Protein AF-A0A9D4BCJ3-F1 (afdb_monomer)

Secondary structure (DSSP, 8-state):
--EE--EETTTTEEPTT--EEHHHHSBT--S--SEEEE-TTSPEEEEETTEEEEE-TTT-BBPTT--EESSPHHHHT--

Structure (mmCIF, N/CA/C/O backbone):
data_AF-A0A9D4BCJ3-F1
#
_entry.id   AF-A0A9D4BCJ3-F1
#
loop_
_atom_site.group_PDB
_atom_site.id
_atom_site.type_symbol
_atom_site.label_atom_id
_atom_site.label_alt_id
_atom_site.label_comp_id
_atom_site.label_asym_id
_atom_site.label_entity_id
_atom_site.label_seq_id
_atom_site.pdbx_PDB_ins_code
_atom_site.Cartn_x
_atom_site.Cartn_y
_atom_site.Cartn_z
_atom_site.occupancy
_atom_site.B_iso_or_equiv
_atom_site.auth_seq_id
_atom_site.auth_comp_id
_atom_site.auth_asym_id
_atom_site.auth_atom_id
_atom_site.pdbx_PDB_model_num
ATOM 1 N N . VAL A 1 1 ? -4.312 -17.513 -3.664 1.00 71.56 1 VAL A N 1
ATOM 2 C CA . VAL A 1 1 ? -3.012 -16.829 -3.498 1.00 71.56 1 VAL A CA 1
ATOM 3 C C . VAL A 1 1 ? -3.169 -15.480 -4.148 1.00 71.56 1 VAL A C 1
ATOM 5 O O . VAL A 1 1 ? -3.607 -15.438 -5.292 1.00 71.56 1 VAL A O 1
ATOM 8 N N . ASP A 1 2 ? -2.890 -14.418 -3.404 1.00 87.94 2 ASP A N 1
ATOM 9 C CA . ASP A 1 2 ? -3.178 -13.052 -3.830 1.00 87.94 2 ASP A CA 1
ATOM 10 C C . ASP A 1 2 ? -1.893 -12.424 -4.370 1.00 87.94 2 ASP A C 1
ATOM 12 O O . ASP A 1 2 ? -0.880 -12.364 -3.668 1.00 87.94 2 ASP A O 1
ATOM 16 N N . LEU A 1 3 ? -1.929 -12.023 -5.639 1.00 92.81 3 LEU A N 1
ATOM 17 C CA . LEU A 1 3 ? -0.761 -11.647 -6.431 1.00 92.81 3 LEU A CA 1
ATOM 18 C C . LEU A 1 3 ? -0.876 -10.206 -6.933 1.00 92.81 3 LEU A C 1
ATOM 20 O O . LEU A 1 3 ? -1.982 -9.708 -7.143 1.00 92.81 3 LEU A O 1
ATOM 24 N N . PHE A 1 4 ? 0.262 -9.556 -7.172 1.00 92.81 4 PHE A N 1
ATOM 25 C CA . PHE A 1 4 ? 0.316 -8.257 -7.841 1.00 92.81 4 PHE A CA 1
ATOM 26 C C . PHE A 1 4 ? 1.414 -8.213 -8.907 1.00 92.81 4 PHE A C 1
ATOM 28 O O . PHE A 1 4 ? 2.369 -8.989 -8.867 1.00 92.81 4 PHE A O 1
ATOM 35 N N . TRP A 1 5 ? 1.266 -7.288 -9.857 1.00 94.56 5 TRP A N 1
ATOM 36 C CA . TRP A 1 5 ? 2.211 -7.034 -10.943 1.00 94.56 5 TRP A CA 1
ATOM 37 C C . TRP A 1 5 ? 2.680 -5.582 -10.891 1.00 94.56 5 TRP A C 1
ATOM 39 O O . TRP A 1 5 ? 1.881 -4.680 -10.639 1.00 94.56 5 TRP A O 1
ATOM 49 N N . GLU A 1 6 ? 3.958 -5.346 -11.177 1.00 94.38 6 GLU A N 1
ATOM 50 C CA . GLU A 1 6 ? 4.482 -4.002 -11.423 1.00 94.38 6 GLU A CA 1
ATOM 51 C C . GLU A 1 6 ? 4.461 -3.719 -12.925 1.00 94.38 6 GLU A C 1
ATOM 53 O O . GLU A 1 6 ? 5.089 -4.423 -13.722 1.00 94.38 6 GLU A O 1
ATOM 58 N N . TRP A 1 7 ? 3.741 -2.668 -13.306 1.00 95.75 7 TRP A N 1
ATOM 59 C CA . TRP A 1 7 ? 3.720 -2.166 -14.673 1.00 95.75 7 TRP A CA 1
ATOM 60 C C . TRP A 1 7 ? 4.766 -1.068 -14.855 1.00 95.75 7 TRP A C 1
ATOM 62 O O . TRP A 1 7 ? 4.756 -0.066 -14.137 1.00 95.75 7 TRP A O 1
ATOM 72 N N . SER A 1 8 ? 5.658 -1.227 -15.834 1.00 94.56 8 SER A N 1
ATOM 73 C CA . SER A 1 8 ? 6.584 -0.165 -16.219 1.00 94.56 8 SER A CA 1
ATOM 74 C C . SER A 1 8 ? 5.913 0.770 -17.216 1.00 94.56 8 SER A C 1
ATOM 76 O O . SER A 1 8 ? 5.736 0.415 -18.375 1.00 94.56 8 SER A O 1
ATOM 78 N N . THR A 1 9 ? 5.627 2.001 -16.800 1.00 94.25 9 THR A N 1
ATOM 79 C CA . THR A 1 9 ? 5.075 3.037 -17.692 1.00 94.25 9 THR A CA 1
ATOM 80 C C . THR A 1 9 ? 6.064 3.510 -18.759 1.00 94.25 9 THR A C 1
ATOM 82 O O . THR A 1 9 ? 5.654 4.087 -19.757 1.00 94.25 9 THR A O 1
ATOM 85 N N . VAL A 1 10 ? 7.365 3.270 -18.562 1.00 95.19 10 VAL A N 1
ATOM 86 C CA . VAL A 1 10 ? 8.415 3.665 -19.516 1.00 95.19 10 VAL A CA 1
ATOM 87 C C . VAL A 1 10 ? 8.566 2.643 -20.636 1.00 95.19 10 VAL A C 1
ATOM 89 O O . VAL A 1 10 ? 8.789 3.011 -21.784 1.00 95.19 10 VAL A O 1
ATOM 92 N N . LYS A 1 11 ? 8.497 1.352 -20.297 1.00 95.12 11 LYS A N 1
ATOM 93 C CA . LYS A 1 11 ? 8.696 0.257 -21.255 1.00 95.12 11 LYS A CA 1
ATOM 94 C C . LYS A 1 11 ? 7.388 -0.339 -21.771 1.00 95.12 11 LYS A C 1
ATOM 96 O O . LYS A 1 11 ? 7.445 -1.170 -22.666 1.00 95.12 11 LYS A O 1
ATOM 101 N N . ASP A 1 12 ? 6.263 0.056 -21.182 1.00 95.56 12 ASP A N 1
ATOM 102 C CA . ASP A 1 12 ? 4.923 -0.459 -21.470 1.00 95.56 12 ASP A CA 1
ATOM 103 C C . ASP A 1 12 ? 4.823 -1.989 -21.350 1.00 95.56 12 ASP A C 1
ATOM 105 O O . ASP A 1 12 ? 4.228 -2.686 -22.166 1.00 95.56 12 ASP A O 1
ATOM 109 N N . VAL A 1 13 ? 5.482 -2.532 -20.323 1.00 96.06 13 VAL A N 1
ATOM 110 C CA . VAL A 1 13 ? 5.505 -3.972 -20.044 1.00 96.06 13 VAL A CA 1
ATOM 111 C C . VAL A 1 13 ? 5.415 -4.244 -18.549 1.00 96.06 13 VAL A C 1
ATOM 113 O O . VAL A 1 13 ? 5.859 -3.446 -17.715 1.00 96.06 13 VAL A O 1
ATOM 116 N N . VAL A 1 14 ? 4.910 -5.431 -18.213 1.00 96.31 14 VAL A N 1
ATOM 117 C CA . VAL A 1 14 ? 5.061 -6.013 -16.876 1.00 96.31 14 VAL A CA 1
ATOM 118 C C . VAL A 1 14 ? 6.547 -6.220 -16.592 1.00 96.31 14 VAL A C 1
ATOM 120 O O . VAL A 1 14 ? 7.288 -6.761 -17.417 1.00 96.31 14 VAL A O 1
ATOM 123 N N . ARG A 1 15 ? 7.002 -5.792 -15.415 1.00 95.31 15 ARG A N 1
ATOM 124 C CA . ARG A 1 15 ? 8.398 -5.954 -15.013 1.00 95.31 15 ARG A CA 1
ATOM 125 C C . ARG A 1 15 ? 8.743 -7.434 -14.807 1.00 95.31 15 ARG A C 1
ATOM 127 O O . ARG A 1 15 ? 7.963 -8.200 -14.248 1.00 95.31 15 ARG A O 1
ATOM 134 N N . ALA A 1 16 ? 9.946 -7.829 -15.221 1.00 94.25 16 ALA A N 1
ATOM 135 C CA . ALA A 1 16 ? 10.457 -9.176 -14.976 1.00 94.25 16 ALA A CA 1
ATOM 136 C C . ALA A 1 16 ? 10.551 -9.473 -13.466 1.00 94.25 16 ALA A C 1
ATOM 138 O O . ALA A 1 16 ? 10.957 -8.606 -12.691 1.00 94.25 16 ALA A O 1
ATOM 139 N N . GLY A 1 17 ? 10.196 -10.699 -13.068 1.00 92.88 17 GLY A N 1
ATOM 140 C CA . GLY A 1 17 ? 10.155 -11.131 -11.662 1.00 92.88 17 GLY A CA 1
ATOM 141 C C . GLY A 1 17 ? 8.781 -11.013 -10.990 1.00 92.88 17 GLY A C 1
ATOM 142 O O . GLY A 1 17 ? 8.652 -11.395 -9.834 1.00 92.88 17 GLY A O 1
ATOM 143 N N . TYR A 1 18 ? 7.764 -10.528 -11.707 1.00 94.88 18 TYR A N 1
ATOM 144 C CA . TYR A 1 18 ? 6.362 -10.520 -11.277 1.00 94.88 18 TYR A CA 1
ATOM 145 C C . TYR A 1 18 ? 5.561 -11.655 -11.947 1.00 94.88 18 TYR A C 1
ATOM 147 O O . TYR A 1 18 ? 5.936 -12.087 -13.041 1.00 94.88 18 TYR A O 1
ATOM 155 N N . PRO A 1 19 ? 4.440 -12.120 -11.358 1.00 95.00 19 PRO A N 1
ATOM 156 C CA . PRO A 1 19 ? 3.796 -11.599 -10.150 1.00 95.00 19 PRO A CA 1
ATOM 157 C C . PRO A 1 19 ? 4.521 -11.944 -8.849 1.00 95.00 19 PRO A C 1
ATOM 159 O O . PRO A 1 19 ? 5.161 -12.985 -8.742 1.00 95.00 19 PRO A O 1
ATOM 162 N N . LEU A 1 20 ? 4.342 -11.087 -7.845 1.00 93.06 20 LEU A N 1
ATOM 163 C CA . LEU A 1 20 ? 4.766 -11.339 -6.469 1.00 93.06 20 LEU A CA 1
ATOM 164 C C . LEU A 1 20 ? 3.551 -11.535 -5.566 1.00 93.06 20 LEU A C 1
ATOM 166 O O . LEU A 1 20 ? 2.456 -11.040 -5.852 1.00 93.06 20 LEU A O 1
ATOM 170 N N . GLN A 1 21 ? 3.745 -12.252 -4.462 1.00 93.00 21 GLN A N 1
ATOM 171 C CA . GLN A 1 21 ? 2.694 -12.477 -3.482 1.00 93.00 21 GLN A CA 1
ATOM 172 C C . GLN A 1 21 ? 2.513 -11.248 -2.587 1.00 93.00 21 GLN A C 1
ATOM 174 O O . GLN A 1 21 ? 3.460 -10.762 -1.969 1.00 93.00 21 GLN A O 1
ATOM 179 N N . ILE A 1 22 ? 1.271 -10.765 -2.479 1.00 91.69 22 ILE A N 1
ATOM 180 C CA . ILE A 1 22 ? 0.940 -9.561 -1.700 1.00 91.69 22 ILE A CA 1
ATOM 181 C C . ILE A 1 22 ? 1.339 -9.739 -0.236 1.00 91.69 22 ILE A C 1
ATOM 183 O O . ILE A 1 22 ? 1.974 -8.860 0.332 1.00 91.69 22 ILE A O 1
ATOM 187 N N . SER A 1 23 ? 1.010 -10.883 0.364 1.00 90.25 23 SER A N 1
ATOM 188 C CA . SER A 1 23 ? 1.295 -11.141 1.779 1.00 90.25 23 SER A CA 1
ATOM 189 C C . SER A 1 23 ? 2.783 -11.284 2.104 1.00 90.25 23 SER A C 1
ATOM 191 O O . SER A 1 23 ? 3.150 -11.145 3.266 1.00 90.25 23 SER A O 1
ATOM 193 N N . GLU A 1 24 ? 3.618 -11.607 1.110 1.00 90.94 24 GLU A N 1
ATOM 194 C CA . GLU A 1 24 ? 5.074 -11.695 1.279 1.00 90.94 24 GLU A CA 1
ATOM 195 C C . GLU A 1 24 ? 5.742 -10.336 1.084 1.00 90.94 24 GLU A C 1
ATOM 197 O O . GLU A 1 24 ? 6.672 -10.013 1.808 1.00 90.94 24 GLU A O 1
ATOM 202 N N . TYR A 1 25 ? 5.259 -9.527 0.136 1.00 91.50 25 TYR A N 1
ATOM 203 C CA . TYR A 1 25 ? 5.841 -8.216 -0.152 1.00 91.50 25 TYR A CA 1
ATOM 204 C C . TYR A 1 25 ? 5.357 -7.122 0.809 1.00 91.50 25 TYR A C 1
ATOM 206 O O . TYR A 1 25 ? 6.133 -6.273 1.235 1.00 91.50 25 TYR A O 1
ATOM 214 N N . PHE A 1 26 ? 4.070 -7.135 1.163 1.00 92.38 26 PHE A N 1
ATOM 215 C CA . PHE A 1 26 ? 3.459 -6.173 2.077 1.00 92.38 26 PHE A CA 1
ATOM 216 C C . PHE A 1 26 ? 3.294 -6.803 3.457 1.00 92.38 26 PHE A C 1
ATOM 218 O O . PHE A 1 26 ? 2.288 -7.453 3.763 1.00 92.38 26 PHE A O 1
ATOM 225 N N . HIS A 1 27 ? 4.300 -6.622 4.308 1.00 92.38 27 HIS A N 1
ATOM 226 C CA . HIS A 1 27 ? 4.362 -7.291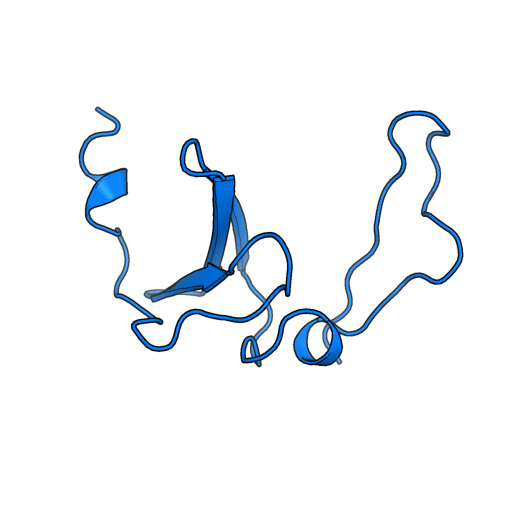 5.602 1.00 92.38 27 HIS A CA 1
ATOM 227 C C . HIS A 1 27 ? 3.190 -6.864 6.499 1.00 92.38 27 HIS A C 1
ATOM 229 O O . HIS A 1 27 ? 3.000 -5.682 6.784 1.00 92.38 27 HIS A O 1
ATOM 235 N N . GLY A 1 28 ? 2.398 -7.836 6.959 1.00 89.69 28 GLY A N 1
ATOM 236 C CA . GLY A 1 28 ? 1.196 -7.603 7.771 1.00 89.69 28 GLY A CA 1
ATOM 237 C C . GLY A 1 28 ? -0.093 -7.391 6.965 1.00 89.69 28 GLY A C 1
ATOM 238 O O . GLY A 1 28 ? -1.178 -7.339 7.549 1.00 89.69 28 GLY A O 1
ATOM 239 N N . LEU A 1 29 ? -0.022 -7.326 5.629 1.00 90.50 29 LEU A N 1
ATOM 240 C CA . LEU A 1 29 ? -1.193 -7.248 4.754 1.00 90.50 29 LEU A CA 1
ATOM 241 C C . LEU A 1 29 ? -1.603 -8.652 4.275 1.00 90.50 29 LEU A C 1
ATOM 243 O O . LEU A 1 29 ? -1.264 -9.098 3.183 1.00 90.50 29 LEU A O 1
ATOM 247 N N . HIS A 1 30 ? -2.367 -9.369 5.100 1.00 80.25 30 HIS A N 1
ATOM 248 C CA . HIS A 1 30 ? -2.775 -10.756 4.811 1.00 80.25 30 HIS A CA 1
ATOM 249 C C . HIS A 1 30 ? -4.020 -10.897 3.921 1.00 80.25 30 HIS A C 1
ATOM 251 O O . HIS A 1 30 ? -4.457 -12.013 3.651 1.00 80.25 30 HIS A O 1
ATOM 257 N N . LYS A 1 31 ? -4.650 -9.790 3.516 1.00 79.94 31 LYS A N 1
ATOM 258 C CA . LYS A 1 31 ? -5.904 -9.796 2.750 1.00 79.94 31 LYS A CA 1
ATOM 259 C C . LYS A 1 31 ? -5.716 -9.065 1.430 1.00 79.94 31 LYS A C 1
ATOM 261 O O . LYS A 1 31 ? -5.152 -7.976 1.434 1.00 79.94 31 LYS A O 1
ATOM 266 N N . SER A 1 32 ? -6.299 -9.599 0.354 1.00 85.75 32 SER A N 1
ATOM 267 C CA . SER A 1 32 ? -6.467 -8.869 -0.907 1.00 85.75 32 SER A CA 1
ATOM 268 C C . SER A 1 32 ? -7.156 -7.521 -0.691 1.00 85.75 32 SER A C 1
ATOM 270 O O . SER A 1 32 ? -8.329 -7.514 -0.291 1.00 85.75 32 SER A O 1
ATOM 272 N N . PRO A 1 33 ? -6.487 -6.394 -0.969 1.00 90.94 33 PRO A N 1
ATOM 273 C CA . PRO A 1 33 ? -7.128 -5.088 -0.965 1.00 90.94 33 PRO A CA 1
ATOM 274 C C . PRO A 1 33 ? -8.123 -4.965 -2.130 1.00 90.94 33 PRO A C 1
ATOM 276 O O . PRO A 1 33 ? -7.967 -5.594 -3.170 1.00 90.94 33 PRO A O 1
ATOM 279 N N . GLU A 1 34 ? -9.168 -4.164 -1.943 1.00 93.69 34 GLU A N 1
ATOM 280 C CA . GLU A 1 34 ? -10.131 -3.774 -2.988 1.00 93.69 34 GLU A CA 1
ATOM 281 C C . GLU A 1 34 ? -9.689 -2.513 -3.733 1.00 93.69 34 GLU A C 1
ATOM 283 O O . GLU A 1 34 ? -10.096 -2.282 -4.867 1.00 93.69 34 GLU A O 1
ATOM 288 N N . GLY A 1 35 ? -8.829 -1.715 -3.107 1.00 91.69 35 GLY A N 1
ATOM 289 C CA . GLY A 1 35 ? -8.215 -0.552 -3.719 1.00 91.69 35 GLY A CA 1
ATOM 290 C C . GLY A 1 35 ? -6.969 -0.133 -2.959 1.00 91.69 35 GLY A C 1
ATOM 291 O O . GLY A 1 35 ? -6.756 -0.530 -1.808 1.00 91.69 35 GLY A O 1
ATOM 292 N N . SER A 1 36 ? -6.145 0.687 -3.598 1.00 93.12 36 SER A N 1
ATOM 293 C CA . SER A 1 36 ? -4.979 1.291 -2.970 1.00 93.12 36 SER A CA 1
ATOM 294 C C . SER A 1 36 ? -4.748 2.710 -3.477 1.00 93.12 36 SER A C 1
ATOM 296 O O . SER A 1 36 ? -5.147 3.066 -4.584 1.00 93.12 36 SER A O 1
ATOM 298 N N . LEU A 1 37 ? -4.131 3.537 -2.639 1.00 92.56 37 LEU A N 1
ATOM 299 C CA . LEU A 1 37 ? -3.809 4.924 -2.946 1.00 92.56 37 LEU A CA 1
ATOM 300 C C . LEU A 1 37 ? -2.518 5.310 -2.240 1.00 92.56 37 LEU A C 1
ATOM 302 O O . LEU A 1 37 ? -2.387 5.126 -1.032 1.00 92.56 37 LEU A O 1
ATOM 306 N N . ARG A 1 38 ? -1.584 5.915 -2.969 1.00 93.25 38 ARG A N 1
ATOM 307 C CA . ARG A 1 38 ? -0.479 6.635 -2.339 1.00 93.25 38 ARG A CA 1
ATOM 308 C C . ARG A 1 38 ? -0.930 8.055 -2.028 1.00 93.25 38 ARG A C 1
ATOM 310 O O . ARG A 1 38 ? -1.421 8.745 -2.918 1.00 93.25 38 ARG A O 1
ATOM 317 N N . TRP A 1 39 ? -0.774 8.484 -0.781 1.00 91.88 39 TRP A N 1
ATOM 318 C CA . TRP A 1 39 ? -1.219 9.810 -0.351 1.00 91.88 39 TRP A CA 1
ATOM 319 C C . TRP A 1 39 ? -0.074 10.824 -0.304 1.00 91.88 39 TRP A C 1
ATOM 321 O O . TRP A 1 39 ? 1.101 10.473 -0.423 1.00 91.88 39 TRP A O 1
ATOM 331 N N . LYS A 1 40 ? -0.424 12.100 -0.102 1.00 90.75 40 LYS A N 1
ATOM 332 C CA . LYS A 1 40 ? 0.519 13.231 -0.018 1.00 90.75 40 LYS A CA 1
ATOM 333 C C . LYS A 1 40 ? 1.561 13.101 1.099 1.00 90.75 40 LYS A C 1
ATOM 335 O O . LYS A 1 40 ? 2.614 13.718 1.014 1.00 90.75 40 LYS A O 1
ATOM 340 N N . ASP A 1 41 ? 1.290 12.291 2.123 1.00 91.31 41 ASP A N 1
ATOM 341 C CA . ASP A 1 41 ? 2.243 11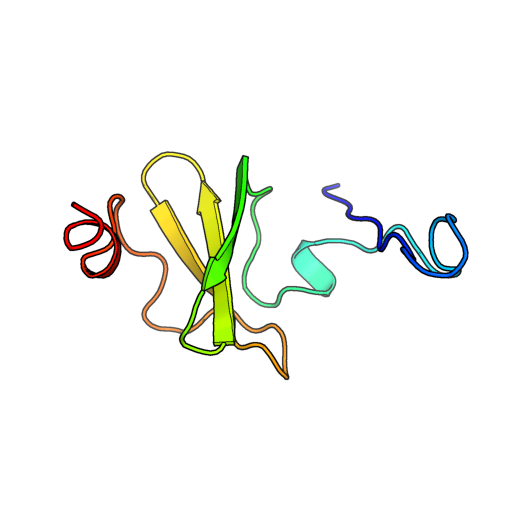.988 3.201 1.00 91.31 41 ASP A CA 1
ATOM 342 C C . ASP A 1 41 ? 3.288 10.924 2.810 1.00 91.31 41 ASP A C 1
ATOM 344 O O . ASP A 1 41 ? 4.151 10.575 3.612 1.00 91.31 41 ASP A O 1
ATOM 348 N N . GLY A 1 42 ? 3.213 10.397 1.585 1.00 92.94 42 GLY A N 1
ATOM 349 C CA . GLY A 1 42 ? 4.140 9.416 1.036 1.00 92.94 42 GLY A CA 1
ATOM 350 C C . GLY A 1 42 ? 3.779 7.963 1.335 1.00 92.94 42 GLY A C 1
ATOM 351 O O . GLY A 1 42 ? 4.339 7.086 0.674 1.00 92.94 42 GLY A O 1
ATOM 352 N N . TYR A 1 43 ? 2.840 7.702 2.250 1.00 94.19 43 TYR A N 1
ATOM 353 C CA . TYR A 1 43 ? 2.411 6.355 2.623 1.00 94.19 43 TYR A CA 1
ATOM 354 C C . TYR A 1 43 ? 1.449 5.756 1.600 1.00 94.19 43 TYR A C 1
ATOM 356 O O . TYR A 1 43 ? 0.770 6.463 0.848 1.00 94.19 43 TYR A O 1
ATOM 364 N N . ILE A 1 44 ? 1.376 4.426 1.604 1.00 94.81 44 ILE A N 1
ATOM 365 C CA . ILE A 1 44 ? 0.456 3.665 0.764 1.00 94.81 44 ILE A CA 1
ATOM 366 C C . ILE A 1 44 ? -0.716 3.215 1.632 1.00 94.81 44 ILE A C 1
ATOM 368 O O . ILE A 1 44 ? -0.536 2.574 2.665 1.00 94.81 44 ILE A O 1
ATOM 372 N N . TYR A 1 45 ? -1.922 3.560 1.212 1.00 94.06 45 TYR A N 1
ATOM 373 C CA . TYR A 1 45 ? -3.162 3.183 1.865 1.00 94.06 45 TYR A CA 1
ATO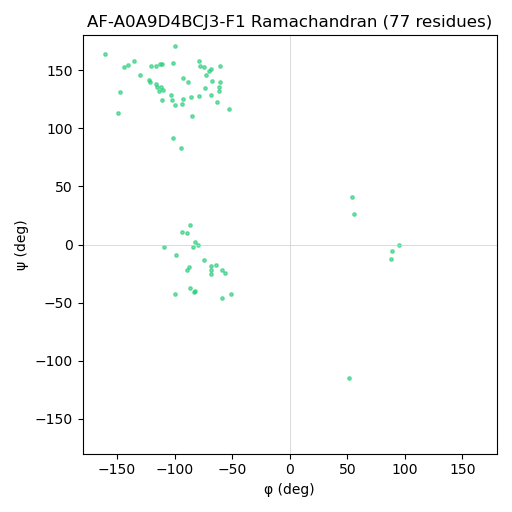M 374 C C . TYR A 1 45 ? -3.812 2.062 1.072 1.00 94.06 45 TYR A C 1
ATOM 376 O O . TYR A 1 45 ? -3.995 2.185 -0.135 1.00 94.06 45 TYR A O 1
ATOM 384 N N . PHE A 1 46 ? -4.167 0.979 1.751 1.00 94.81 46 PHE A N 1
ATOM 385 C CA . PHE A 1 46 ? -4.924 -0.131 1.188 1.00 94.81 46 PHE A CA 1
ATOM 386 C C . PHE A 1 46 ? -6.315 -0.168 1.812 1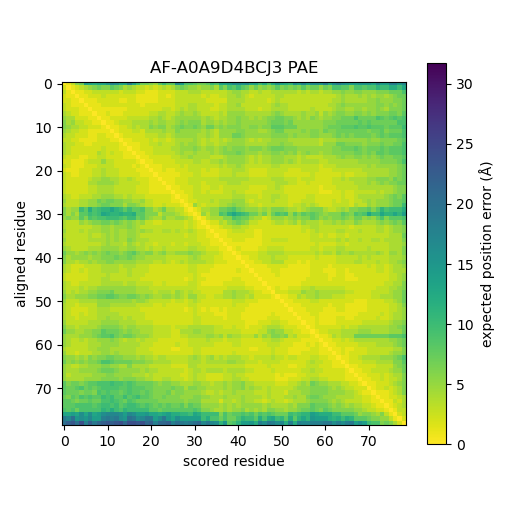.00 94.81 46 PHE A C 1
ATOM 388 O O . PHE A 1 46 ? -6.459 -0.055 3.031 1.00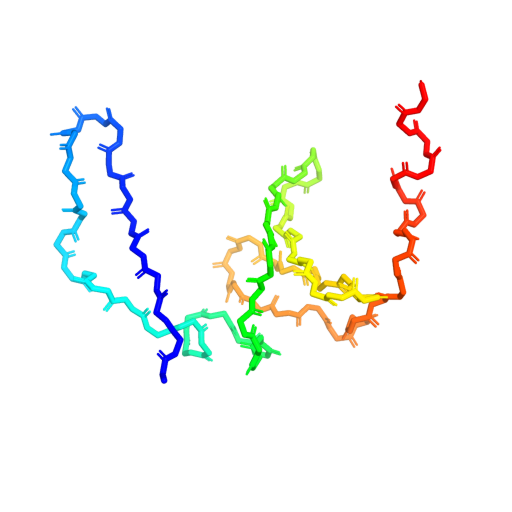 94.81 46 PHE A O 1
ATOM 395 N N . PHE A 1 47 ? -7.334 -0.354 0.980 1.00 93.62 47 PHE A N 1
ATOM 396 C CA . PHE A 1 47 ? -8.739 -0.360 1.375 1.00 93.62 47 PHE A CA 1
ATOM 397 C C . PHE A 1 47 ? -9.297 -1.769 1.251 1.00 93.62 47 PHE A C 1
ATOM 399 O O . PHE A 1 47 ? -9.083 -2.443 0.242 1.00 93.62 47 PHE A O 1
ATOM 406 N N . LYS A 1 48 ? -10.004 -2.230 2.281 1.00 92.31 48 LYS A N 1
ATOM 407 C CA . LYS A 1 48 ? -10.698 -3.516 2.259 1.00 92.31 48 LYS A CA 1
ATOM 408 C C . LYS A 1 48 ? -11.944 -3.443 3.128 1.00 92.31 48 LYS A C 1
ATOM 410 O O . LYS A 1 48 ? -11.832 -3.377 4.352 1.00 92.31 48 LYS A O 1
ATOM 415 N N . LYS A 1 49 ? -13.117 -3.528 2.502 1.00 91.56 49 LYS A N 1
ATOM 416 C CA . LYS A 1 49 ? -14.430 -3.381 3.135 1.00 91.56 49 LYS A CA 1
ATOM 417 C C . LYS A 1 49 ? -14.506 -2.096 3.968 1.00 91.56 49 LYS A C 1
ATOM 419 O O . LYS A 1 49 ? -14.415 -1.001 3.435 1.00 91.56 49 LYS A O 1
ATOM 424 N N . ASP A 1 50 ? -14.650 -2.244 5.276 1.00 92.50 50 ASP A N 1
ATOM 425 C CA . ASP A 1 50 ? -14.810 -1.202 6.283 1.00 92.50 50 ASP A CA 1
ATOM 426 C C . ASP A 1 50 ? -13.477 -0.769 6.915 1.0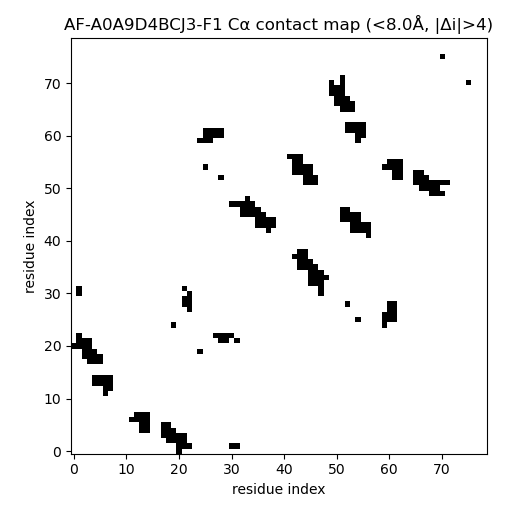0 92.50 50 ASP A C 1
ATOM 428 O O . ASP A 1 50 ? -13.473 -0.080 7.935 1.00 92.50 50 ASP A O 1
ATOM 432 N N . LYS A 1 51 ? -12.338 -1.194 6.352 1.00 93.62 51 LYS A N 1
ATOM 433 C CA . LYS A 1 51 ? -11.012 -1.003 6.945 1.00 93.62 51 LYS A CA 1
ATOM 434 C C . LYS A 1 51 ? -10.007 -0.415 5.972 1.00 93.62 51 LYS A C 1
ATOM 436 O O . LYS A 1 51 ? -9.966 -0.748 4.788 1.00 93.62 51 LYS A O 1
ATOM 441 N N . VAL A 1 52 ? -9.125 0.395 6.541 1.00 94.38 52 VAL A N 1
ATOM 442 C CA . VAL A 1 52 ? -7.961 0.975 5.883 1.00 94.38 52 VAL A CA 1
ATOM 443 C C . VAL A 1 52 ? -6.704 0.455 6.558 1.00 94.38 52 VAL A C 1
ATOM 445 O O . VAL A 1 52 ? -6.636 0.379 7.784 1.00 94.38 52 VAL A O 1
ATOM 448 N N . PHE A 1 53 ? -5.701 0.123 5.757 1.00 94.50 53 PHE A N 1
ATOM 449 C CA . PHE A 1 53 ? -4.362 -0.264 6.184 1.00 94.50 53 PHE A CA 1
ATOM 450 C C . PHE A 1 53 ? -3.385 0.789 5.674 1.00 94.50 53 PHE A C 1
ATOM 452 O O . PHE A 1 53 ? -3.482 1.200 4.520 1.00 94.50 53 PHE A O 1
ATOM 459 N N . LYS A 1 54 ? -2.450 1.227 6.516 1.00 94.75 54 LYS A N 1
ATOM 460 C CA . LYS A 1 54 ? -1.409 2.186 6.137 1.00 94.75 54 LYS A CA 1
ATOM 461 C C . LYS A 1 54 ? -0.063 1.481 6.129 1.00 94.75 54 LYS A C 1
ATOM 463 O O . LYS A 1 54 ? 0.329 0.893 7.134 1.00 94.75 54 LYS A O 1
ATOM 468 N N . VAL A 1 55 ? 0.613 1.551 4.993 1.00 95.56 55 VAL A N 1
ATOM 469 C CA . VAL A 1 55 ? 1.868 0.861 4.711 1.00 95.56 55 VAL A CA 1
ATOM 470 C C . VAL A 1 55 ? 2.985 1.878 4.546 1.00 95.56 55 VAL A C 1
ATOM 472 O O . VAL A 1 55 ? 2.830 2.881 3.839 1.00 95.56 55 VAL A O 1
ATOM 475 N N . HIS A 1 56 ? 4.105 1.620 5.215 1.00 95.69 56 HIS A N 1
ATOM 476 C CA . HIS A 1 56 ? 5.284 2.465 5.144 1.00 95.69 56 HIS A CA 1
ATOM 477 C C . HIS A 1 56 ? 5.994 2.289 3.783 1.00 95.69 56 HIS A C 1
ATOM 479 O O . HIS A 1 56 ? 6.133 1.168 3.294 1.00 95.69 56 HIS A O 1
ATOM 485 N N . PRO A 1 57 ? 6.402 3.384 3.113 1.00 93.50 57 PRO A N 1
ATOM 486 C CA . PRO A 1 57 ? 6.797 3.336 1.702 1.00 93.50 57 PRO A CA 1
ATOM 487 C C . PRO A 1 57 ? 8.170 2.705 1.437 1.00 93.50 57 PRO A C 1
ATOM 489 O O . PRO A 1 57 ? 8.477 2.432 0.281 1.00 93.50 57 PRO A O 1
ATOM 492 N N . ASN A 1 58 ? 8.998 2.511 2.469 1.00 91.56 58 ASN A N 1
ATOM 493 C CA . ASN A 1 58 ? 10.381 2.048 2.294 1.00 91.56 58 ASN A CA 1
ATOM 494 C C . ASN A 1 58 ? 10.548 0.546 2.552 1.00 91.56 58 ASN A C 1
ATOM 496 O O . ASN A 1 58 ? 11.273 -0.129 1.832 1.00 91.56 58 ASN A O 1
ATOM 500 N N . ASP A 1 59 ? 9.906 0.036 3.597 1.00 93.56 59 ASP A N 1
ATOM 501 C CA . ASP A 1 59 ? 9.989 -1.347 4.078 1.00 93.56 59 ASP A CA 1
ATOM 502 C C . ASP A 1 59 ? 8.692 -2.131 3.825 1.00 93.56 59 ASP A C 1
ATOM 504 O O . ASP A 1 59 ? 8.626 -3.315 4.140 1.00 93.56 59 ASP A O 1
ATOM 508 N N . TYR A 1 60 ? 7.665 -1.479 3.266 1.00 93.19 60 TYR A N 1
ATOM 509 C CA . TYR A 1 60 ? 6.379 -2.074 2.892 1.00 93.19 60 TYR A CA 1
ATOM 510 C C . TYR A 1 60 ? 5.655 -2.787 4.042 1.00 93.19 60 TYR A C 1
ATOM 512 O O . TYR A 1 60 ? 4.820 -3.666 3.819 1.00 93.19 60 TYR A O 1
ATOM 520 N N . SER A 1 61 ? 5.915 -2.366 5.281 1.00 94.88 61 SER A N 1
ATOM 521 C CA . SER A 1 61 ? 5.255 -2.896 6.469 1.00 94.88 61 SER A CA 1
ATOM 522 C C . SER A 1 61 ? 3.967 -2.135 6.787 1.00 94.88 61 SER A C 1
ATOM 524 O O . SER A 1 61 ? 3.885 -0.907 6.671 1.00 94.88 61 SER A O 1
ATOM 526 N N . VAL A 1 62 ? 2.926 -2.868 7.187 1.00 94.81 62 VAL A N 1
ATOM 527 C CA . VAL A 1 62 ? 1.713 -2.277 7.758 1.00 94.81 62 VAL A CA 1
ATOM 528 C C . VAL A 1 62 ? 2.057 -1.694 9.125 1.00 94.81 62 VAL A C 1
ATOM 530 O O . VAL A 1 62 ? 2.613 -2.373 9.987 1.00 94.81 62 VAL A O 1
ATOM 533 N N . LEU A 1 63 ? 1.686 -0.433 9.344 1.00 94.75 63 LEU A N 1
ATOM 534 C CA . LEU A 1 63 ? 1.860 0.218 10.637 1.00 94.75 63 LEU A CA 1
ATOM 535 C C . LEU A 1 63 ? 1.065 -0.513 11.724 1.00 94.75 63 LEU A C 1
ATOM 537 O O . LEU A 1 63 ? -0.116 -0.803 11.563 1.00 94.75 63 LEU A O 1
ATOM 541 N N . ASN A 1 64 ? 1.695 -0.718 12.877 1.00 92.56 64 ASN A N 1
ATOM 542 C CA . ASN A 1 64 ? 1.115 -1.384 14.050 1.00 92.56 64 ASN A CA 1
ATOM 543 C C . ASN A 1 64 ? -0.197 -0.761 14.575 1.00 92.56 64 ASN A C 1
ATOM 545 O O . ASN A 1 64 ? -0.988 -1.442 15.219 1.00 92.56 64 ASN A O 1
ATOM 549 N N . THR A 1 65 ? -0.441 0.522 14.304 1.00 92.62 65 THR A N 1
ATOM 550 C CA . THR A 1 65 ? -1.674 1.242 14.672 1.00 92.62 65 THR A CA 1
ATOM 551 C C . THR A 1 65 ? -2.831 1.025 13.687 1.00 92.62 65 THR A C 1
ATOM 553 O O . THR A 1 65 ? -3.895 1.623 13.853 1.00 92.62 65 THR A O 1
ATOM 556 N N . TYR A 1 66 ? -2.631 0.199 12.656 1.00 93.12 66 TYR A N 1
ATOM 557 C CA . TYR A 1 66 ? -3.607 -0.149 11.625 1.00 93.12 66 TYR A CA 1
ATOM 558 C C . TYR A 1 66 ? -3.953 -1.648 11.686 1.00 93.12 66 TYR A C 1
ATOM 560 O O . TYR A 1 66 ? -3.134 -2.453 12.129 1.00 93.12 66 TYR A O 1
ATOM 568 N N . PRO A 1 67 ? -5.154 -2.059 11.231 1.00 93.69 67 PRO A N 1
ATOM 569 C CA . PRO A 1 67 ? -6.129 -1.287 10.454 1.00 93.69 67 PRO A CA 1
ATOM 570 C C . PRO A 1 67 ? -6.975 -0.295 11.263 1.00 93.69 67 PRO A C 1
ATOM 572 O O . PRO A 1 67 ? -7.263 -0.520 12.435 1.00 93.69 67 PRO A O 1
ATOM 575 N N . LYS A 1 68 ? -7.445 0.763 10.591 1.00 93.69 68 LYS A N 1
ATOM 576 C CA . LYS A 1 68 ? -8.441 1.716 11.111 1.00 93.69 68 LYS A CA 1
ATOM 577 C C . LYS A 1 68 ? -9.766 1.610 10.339 1.00 93.69 68 LYS A C 1
ATOM 579 O O . LYS A 1 68 ? -9.736 1.170 9.188 1.00 93.69 68 LYS A O 1
ATOM 584 N N . PRO A 1 69 ? -10.912 1.990 10.934 1.00 94.12 69 PRO A N 1
ATOM 585 C CA . PRO A 1 69 ? -12.191 2.047 10.226 1.00 94.12 69 PRO A CA 1
ATOM 586 C C . PRO A 1 69 ? -12.179 3.024 9.042 1.00 94.12 69 PRO A C 1
ATOM 588 O O . PRO A 1 69 ? -11.423 3.996 9.035 1.00 94.12 69 PRO A O 1
ATOM 591 N N . MET A 1 70 ? -13.031 2.763 8.052 1.00 89.88 70 MET A N 1
ATOM 592 C CA . MET A 1 70 ? -13.317 3.669 6.938 1.00 89.88 70 MET A CA 1
ATOM 593 C C . MET A 1 70 ? -14.538 4.563 7.267 1.00 89.88 70 MET A C 1
ATOM 595 O O . MET A 1 70 ? -15.484 4.058 7.872 1.00 89.88 70 MET A O 1
ATOM 599 N N . PRO A 1 71 ? -14.564 5.849 6.855 1.00 89.06 71 PRO A N 1
ATOM 600 C CA . PRO A 1 71 ? -13.471 6.597 6.236 1.00 89.06 71 PRO A CA 1
ATOM 601 C C . PRO A 1 71 ? -12.379 6.954 7.260 1.00 89.06 71 PRO A C 1
ATOM 603 O O . PRO A 1 71 ? -12.681 7.216 8.424 1.00 89.06 71 PRO A O 1
ATOM 606 N N . PRO A 1 72 ? -11.101 6.976 6.856 1.00 85.62 72 PRO A N 1
ATOM 607 C CA . PRO A 1 72 ? -10.048 7.471 7.726 1.00 85.62 72 PRO A CA 1
ATOM 608 C C . PRO A 1 72 ? -10.180 8.994 7.890 1.00 85.62 72 PRO A C 1
ATOM 610 O O . PRO A 1 72 ? -10.598 9.677 6.961 1.00 85.62 72 PRO A O 1
ATOM 613 N N . GLU A 1 73 ? -9.777 9.532 9.043 1.00 85.56 73 GLU A N 1
ATOM 614 C CA . GLU A 1 73 ? -9.942 10.961 9.386 1.00 85.56 73 GLU A CA 1
ATOM 615 C C . GLU A 1 73 ? -9.425 11.906 8.294 1.00 85.56 73 GLU A C 1
ATOM 617 O O . GLU A 1 73 ? -10.114 12.837 7.901 1.00 85.56 73 GLU A O 1
ATOM 622 N N . TRP A 1 74 ? -8.262 11.606 7.711 1.00 84.38 74 TRP A N 1
ATOM 623 C CA . TRP A 1 74 ? -7.663 12.417 6.645 1.00 84.38 74 TRP A CA 1
ATOM 624 C C . TRP A 1 74 ? -8.491 12.479 5.349 1.00 84.38 74 TRP A C 1
ATOM 626 O O . TRP A 1 74 ? -8.224 13.335 4.509 1.00 84.38 74 TRP A O 1
ATOM 636 N N . MET A 1 75 ? -9.442 11.561 5.152 1.00 84.62 75 MET A N 1
ATOM 637 C CA . MET A 1 75 ? -10.334 11.523 3.990 1.00 84.62 75 MET A CA 1
ATOM 638 C C . MET A 1 75 ? -11.584 12.384 4.195 1.00 84.62 75 MET A C 1
ATOM 640 O O . MET A 1 75 ? -12.215 12.773 3.218 1.00 84.62 75 MET A O 1
ATOM 644 N N . LEU A 1 76 ? -11.924 12.707 5.447 1.00 84.00 76 LEU A N 1
ATOM 645 C CA . LEU A 1 76 ? -13.064 13.567 5.770 1.00 84.00 76 LEU A CA 1
ATOM 646 C C . LEU A 1 76 ? -12.834 15.020 5.334 1.00 84.00 76 LEU A C 1
ATOM 648 O O . LEU A 1 76 ? -13.791 15.722 5.029 1.00 84.00 76 LEU A O 1
ATOM 652 N N . ASP A 1 77 ? -11.571 15.437 5.242 1.00 80.62 77 ASP A N 1
ATOM 653 C CA . ASP A 1 77 ? -11.171 16.798 4.872 1.00 80.62 77 ASP A CA 1
ATOM 654 C C . ASP A 1 77 ? -10.988 16.997 3.350 1.00 80.62 77 ASP A C 1
ATOM 656 O O . ASP A 1 77 ? -10.436 18.010 2.927 1.00 80.62 77 ASP A O 1
ATOM 660 N N . ILE A 1 78 ? -11.392 16.034 2.505 1.00 74.56 78 ILE A N 1
ATOM 661 C CA . ILE A 1 78 ? -11.232 16.088 1.030 1.00 74.56 78 ILE A CA 1
ATOM 662 C C . ILE A 1 78 ? -12.413 16.821 0.337 1.00 74.56 78 ILE A C 1
ATOM 664 O O . ILE A 1 78 ? -12.600 16.710 -0.871 1.00 74.56 78 ILE A O 1
ATOM 668 N N . CYS A 1 79 ? -13.210 17.591 1.081 1.00 58.28 79 CYS A N 1
ATOM 669 C CA . CYS A 1 79 ? -14.315 18.386 0.529 1.00 58.28 79 CYS A CA 1
ATOM 670 C C . CYS A 1 79 ? -13.847 19.544 -0.367 1.00 58.28 79 CYS A C 1
ATOM 672 O O . CYS A 1 79 ? -12.892 20.255 0.022 1.00 58.28 79 CYS A O 1
#

InterPro domains:
  IPR018487 Hemopexin-like repeats [PF00045] (37-70)
  IPR018487 Hemopexin-like repeats [PS51642] (30-77)
  IPR036375 Hemopexin-like domain superfamily [G3DSA:2.110.10.10] (1-76)
  IPR036375 Hemopexin-like domain superfamily [SSF50923] (2-75)

Solvent-accessible surface area (backbone atoms only — not comparable to full-atom values): 4863 Å² total; per-residue (Å²): 135,56,69,46,73,54,72,35,86,88,77,74,39,73,46,88,85,54,69,42,49,41,52,74,61,29,38,84,42,86,63,81,61,81,45,74,48,76,48,97,87,61,35,36,36,36,32,44,95,63,32,34,37,46,25,44,74,86,78,31,33,48,43,86,87,44,69,40,60,60,80,48,76,84,63,72,72,7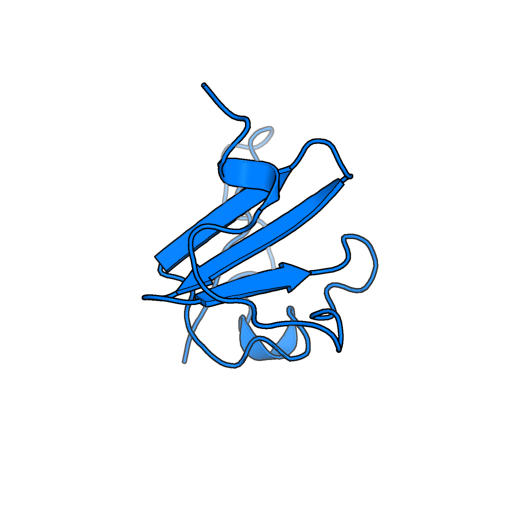3,121

Organism: Dreissena polymorpha (NCBI:txid45954)

Foldseek 3Di:
DAWDWDADPVVRDTDPPDTDHCCVQQPPCPDDFPDWDQDPVRWIWGHDDQWIWTADNPRNYTDPVDTDGPPDPVVVPPD

Radius of gyration: 13.63 Å; Cα contacts (8 Å, |Δi|>4): 126; chains: 1; bounding box: 25×35×36 Å

pLDDT: mean 91.16, std 5.98, range [58.28, 96.31]

Nearest PDB structures (foldseek):
  6cm1-assembly1_A  TM=9.004E-01  e=8.587E-04  Homo sapiens
  3ba0-assembly1_A  TM=8.872E-01  e=8.573E-03  Homo sapiens
  1qhu-assembly1_A  TM=8.071E-01  e=9.661E-02  Oryctolagus cuniculus
  1qjs-assembly2_B  TM=7.812E-01  e=8.559E-02  Oryctolagus cuniculus
  4a2l-assembly3_E  TM=6.099E-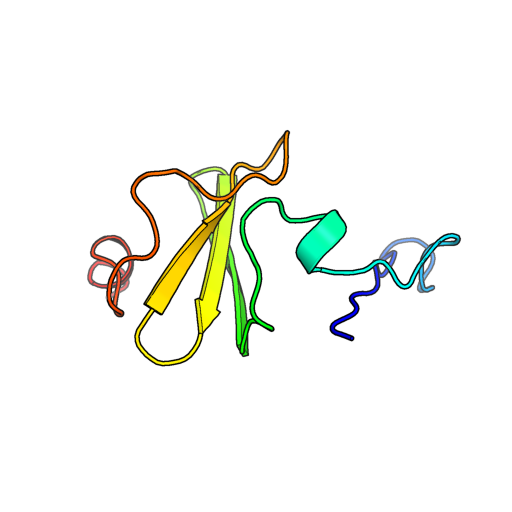01  e=1.995E+00  Bacteroides thetaiotaomicron VPI-5482

Sequence (79 aa):
VDLFWEWSTVKDVVRAGYPLQISEYFHGLHKSPEGSLRWKDGYIYFFKKDKVFKVHPNDYSVLNTYPKPMPPEWMLDIC

Mean predicted aligned error: 4.13 Å

=== Feature glossary ===
The record interleaves many kinds of information about one protein. Here is each kind framed as the question it answers.

Q: Are the domains correctly placed relative to each other?
A: Predicted aligned error is AlphaFold's pairwise confidence. Unlike pLDDT (per-residue), PAE is per-residue-pair and captures whether two parts of the structure are correctly placed re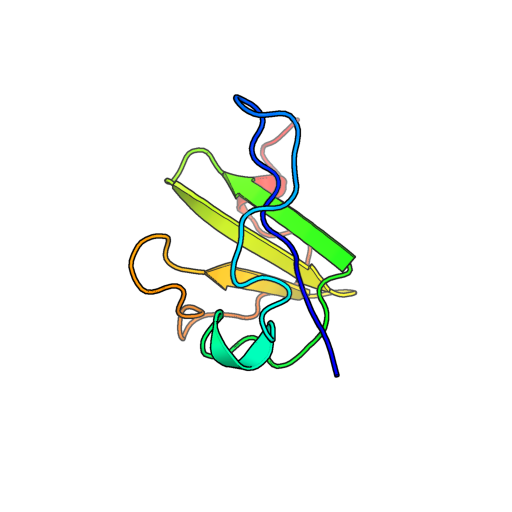lative to each other. Units are ångströms of expected positional error.

Q: Which residues are in helices, strands, or loops?
A: Eight-state secondary structure (DSSP): H is the canonical α-helix, G the tighter 3₁₀-helix, I the wider π-helix; E/B are β-structure, T and S are turns and bends, and '-' is everything else. DSSP derives these from the pattern of main-chain N–H···O=C hydrogen bonds, not from the sequence.

Q: What if only a Cα trace is available?
A: P-SEA three-state annotation labels each residue as helix, strand, or coil based purely on the geometry of the Cα trace. It serves as a fallback when the full backbone (and thus DSSP) is unavailable.

Q: What are the backbone torsion angles?
A: φ (phi) and ψ (psi) are the two rotatable backbone dihedrals per residue: φ is the C(i-1)–N–Cα–C torsion, ψ is the N–Cα–C–N(i+1) torsion, both in degrees on (−180°, 180°]. α-helical residues cluster near (−60°, −45°); β-strand residues near (−120°, +130°). A Ramachandran plot is simply a scatter of (φ, ψ) for every residue.

Q: What known structures does this most resemble?
A: Structural nearest neighbors (via Foldseek easy-search vs the PDB). Reported per hit: target PDB id, E-value, and alignment TM-score. A TM-score above ~0.5 is the conventional threshold for 'same fold'.

Q: What family and function is it annotated with?
A: Database cross-references. InterPro integrates a dozen domain/family signature databases into unified entries with residue-range hits. GO terms attach function/process/location labels with evidence codes. CATH codes position the fold in a four-level structural taxonomy. Organism is the NCBI-taxonomy species name.

Q: Which residues are buried vs exposed?
A: Solvent accessibility: the surface area of each residue that a 1.4 Å water probe can touch, in Å². When only backbone atoms are present the absolute values are lower than full-atom SASA (side chains contribute most of the area) and are flagged as backbone-only.

Q: What do the diagnostic plots show?
A: Three diagnostic plots accompany the record. The Cα contact map visualizes the tertiary structure as a 2D adjacency matrix (8 Å cutoff, sequence-local contacts suppressed). The Ramachandran plot shows the distribution of backbone (φ, ψ) torsions, with points in the α and β basins reflecting secondary structure content. The PAE plot shows AlphaFold's inter-residue confidence as a color matrix.

Q: What is the amino-acid chain?
A: The amino-acid sequence is the protein's primary structure: the linear order of residues from the N-terminus to the C-terminus, written in one-letter code. Everything else here — the 3D coordinates, the secondary structure, the domain annotations — is ultimately a consequence of this string.

Q: What do the rendered images show?
A: The six renders are orthographic views along the three Cartesian axes in both directions. Representation (cartoon, sticks, or surface) and color scheme (sequence-rainbow or by-chain) vary across proteins so the training set covers all the common visualization conventions.

Q: Where is each backbone atom in 3D?
A: The mmCIF table is the protein's shape written out atom by atom. For each backbone N, Cα, C, and carbonyl O, it records an (x, y, z) coordinate triple in Å plus the residue type, chain letter, and residue number.

Q: How mobile is each atom in the crystal?
A: For experimental (PDB) structures, the B-factor (temperature factor) quantifies the positional spread of each atom in the crystal — a combination of thermal vibration and static disorder — in units of Å². High B-factors mark flexible loops or poorly resolved regions; low B-factors mark the rigid, well-ordered core.

Q: How big and how compact is the whole molecule?
A: Three whole-structure scalars: the radius of gyration (RMS distance of Cα from centroid, in Å), the count of Cα–Cα contacts (pairs closer than 8 Å and separated by more than four residues in sequence — i.e. tertiary, not local, contacts), and the bounding-box dimensions. Together they distinguish compact globular folds from extended fibres or disordered chains.

Q: What does the local fold look like, residue by residue?
A: A 3Di character summarizes, for each residue, the relative orientation of the Cα frame of its nearest spatial neighbor. Because it encodes fold topology rather than chemistry, 3Di alignments detect remote structural similarity that sequence alignment misses.

Q: How confident is the AlphaFold model at each residue?
A: For AlphaFold models, the B-factor field carries pLDDT — the model's own estimate of local accuracy on a 0–100 scale. Regions with pLDDT<50 should be treated as essentially unmodeled; they often correspond to intrinsically disordered segments.